Protein AF-A0AAU3WKQ3-F1 (afdb_monomer_lite)

pLDDT: mean 76.19, std 13.64, range [40.19, 94.44]

Structure (mmCIF, N/CA/C/O backbone):
data_AF-A0AAU3WKQ3-F1
#
_entry.id   AF-A0AAU3WKQ3-F1
#
loop_
_atom_site.group_PDB
_atom_site.id
_atom_site.type_symbol
_atom_site.label_atom_id
_atom_site.label_alt_id
_atom_site.label_comp_id
_atom_site.label_asym_id
_atom_site.label_entity_id
_atom_site.label_seq_id
_atom_site.pdbx_PDB_ins_code
_atom_site.Cartn_x
_atom_site.Cartn_y
_atom_site.Cartn_z
_atom_site.occupancy
_atom_site.B_iso_or_equiv
_atom_site.auth_seq_id
_atom_site.auth_comp_id
_atom_site.auth_asym_id
_atom_site.auth_atom_id
_atom_site.pdbx_PDB_model_num
ATOM 1 N N . MET A 1 1 ? -68.836 36.727 56.487 1.00 40.19 1 MET A N 1
ATOM 2 C CA . MET A 1 1 ? -69.609 35.465 56.483 1.00 40.19 1 MET A CA 1
ATOM 3 C C . MET A 1 1 ? -68.659 34.309 56.786 1.00 40.19 1 MET A C 1
ATOM 5 O O . MET A 1 1 ? -68.139 33.691 55.865 1.00 40.19 1 MET A O 1
ATOM 9 N N . SER A 1 2 ? -68.350 34.067 58.061 1.00 51.00 2 SER A N 1
ATOM 10 C CA . SER A 1 2 ? -67.522 32.935 58.496 1.00 51.00 2 SER A CA 1
ATOM 11 C C . SER A 1 2 ? -68.372 31.666 58.466 1.00 51.00 2 SER A C 1
ATOM 13 O O . SER A 1 2 ? -69.269 31.490 59.286 1.00 51.00 2 SER A O 1
ATOM 15 N N . ARG A 1 3 ? -68.133 30.785 57.489 1.00 58.75 3 ARG A N 1
ATOM 16 C CA . ARG A 1 3 ? -68.708 29.436 57.525 1.00 58.75 3 ARG A CA 1
ATOM 17 C C . ARG A 1 3 ? -68.046 28.686 58.689 1.00 58.75 3 ARG A C 1
ATOM 19 O O . ARG A 1 3 ? -66.815 28.627 58.696 1.00 58.75 3 ARG A O 1
ATOM 26 N N . PRO A 1 4 ? -68.799 28.158 59.670 1.00 70.69 4 PRO A N 1
ATOM 27 C CA . PRO A 1 4 ? -68.204 27.350 60.726 1.00 70.69 4 PRO A CA 1
ATOM 28 C C . PRO A 1 4 ? -67.542 26.124 60.091 1.00 70.69 4 PRO A C 1
ATOM 30 O O . PRO A 1 4 ? -68.144 25.455 59.247 1.00 70.69 4 PRO A O 1
ATOM 33 N N . LEU A 1 5 ? -66.284 25.869 60.452 1.00 65.75 5 LEU A N 1
ATOM 34 C CA . LEU A 1 5 ? -65.565 24.688 59.985 1.00 65.75 5 LEU A CA 1
ATOM 35 C C . LEU A 1 5 ? -66.265 23.425 60.521 1.00 65.75 5 LEU A C 1
ATOM 37 O O . LEU A 1 5 ? -66.727 23.426 61.667 1.00 65.75 5 LEU A O 1
ATOM 41 N N . PRO A 1 6 ? -66.380 22.357 59.712 1.00 69.25 6 PRO A N 1
ATOM 42 C CA . PRO A 1 6 ? -66.989 21.105 60.146 1.00 69.25 6 PRO A CA 1
ATOM 43 C C . PRO A 1 6 ? -66.200 20.490 61.309 1.00 69.25 6 PRO A C 1
ATOM 45 O O . PRO A 1 6 ? -64.982 20.626 61.388 1.00 69.25 6 PRO A O 1
ATOM 48 N N . HIS A 1 7 ? -66.900 19.817 62.223 1.00 69.12 7 HIS A N 1
ATOM 49 C CA . HIS A 1 7 ? -66.300 19.261 63.437 1.00 69.12 7 HIS A CA 1
ATOM 50 C C . HIS A 1 7 ? -65.239 18.184 63.096 1.00 69.12 7 HIS A C 1
ATOM 52 O O . HIS A 1 7 ? -65.532 17.316 62.271 1.00 69.12 7 HIS A O 1
ATOM 58 N N . PRO A 1 8 ? -64.047 18.170 63.734 1.00 69.38 8 PRO A N 1
ATOM 59 C CA . PRO A 1 8 ? -62.932 17.265 63.396 1.00 69.38 8 PRO A CA 1
ATOM 60 C C . PRO A 1 8 ? -63.292 15.776 63.427 1.00 69.38 8 PRO A C 1
ATOM 62 O O . PRO A 1 8 ? -62.739 14.979 62.679 1.00 69.38 8 PRO A O 1
ATOM 65 N N . ARG A 1 9 ? -64.244 15.387 64.281 1.00 71.69 9 ARG A N 1
ATOM 66 C CA . ARG A 1 9 ? -64.678 13.989 64.440 1.00 71.69 9 ARG A CA 1
ATOM 67 C C . ARG A 1 9 ? -65.860 13.600 63.559 1.00 71.69 9 ARG A C 1
ATOM 69 O O . ARG A 1 9 ? -66.351 12.479 63.666 1.00 71.69 9 ARG A O 1
ATOM 76 N N . LEU A 1 10 ? -66.322 14.496 62.690 1.00 77.31 10 LEU A N 1
ATOM 77 C CA . LEU A 1 10 ? -67.363 14.167 61.727 1.00 77.31 10 LEU A CA 1
ATOM 78 C C . LEU A 1 10 ? -66.800 13.162 60.713 1.00 77.31 10 LEU A C 1
ATOM 80 O O . LEU A 1 10 ? -65.782 13.418 60.073 1.00 77.31 10 LEU A O 1
ATOM 84 N N . VAL A 1 11 ? -67.437 12.001 60.590 1.00 83.00 11 VAL A N 1
ATOM 85 C CA . VAL A 1 11 ? -67.053 10.988 59.602 1.00 83.00 11 VAL A CA 1
ATOM 86 C C . VAL A 1 11 ? -67.633 11.402 58.252 1.00 83.00 11 VAL A C 1
ATOM 88 O O . VAL A 1 11 ? -68.849 11.467 58.097 1.00 83.00 11 VAL A O 1
ATOM 91 N N . LEU A 1 12 ? -66.769 11.695 57.279 1.00 82.56 12 LEU A N 1
ATOM 92 C CA . LEU A 1 12 ? -67.174 12.043 55.910 1.00 82.56 12 LEU A CA 1
ATOM 93 C C . LEU A 1 12 ? -67.509 10.805 55.069 1.00 82.56 12 LEU A C 1
ATOM 95 O O . LEU A 1 12 ? -68.222 10.899 54.075 1.00 82.56 12 LEU A O 1
ATOM 99 N N . GLY A 1 13 ? -66.977 9.648 55.454 1.00 85.38 13 GLY A N 1
ATOM 100 C CA . GLY A 1 13 ? -67.173 8.378 54.766 1.00 85.38 13 GLY A CA 1
ATOM 101 C C . GLY A 1 13 ? -66.225 7.312 55.297 1.00 85.38 13 GLY A C 1
ATOM 102 O O . GLY A 1 13 ? -65.513 7.543 56.271 1.00 85.38 13 GLY A O 1
ATOM 103 N N . TYR A 1 14 ? -66.188 6.151 54.649 1.00 88.44 14 TYR A N 1
ATOM 104 C CA . TYR A 1 14 ? -65.311 5.040 55.022 1.00 88.44 14 TYR A CA 1
ATOM 105 C C . TYR A 1 14 ? -64.413 4.645 53.850 1.00 88.44 14 TYR A C 1
ATOM 107 O O . TYR A 1 14 ? -64.824 4.677 52.689 1.00 88.44 14 TYR A O 1
ATOM 115 N N . ARG A 1 15 ? -63.166 4.273 54.149 1.00 83.19 15 ARG A N 1
ATOM 116 C CA . ARG A 1 15 ? -62.236 3.687 53.170 1.00 83.19 15 ARG A CA 1
ATOM 117 C C . ARG A 1 15 ? -62.663 2.251 52.841 1.00 83.19 15 ARG A C 1
ATOM 119 O O . ARG A 1 15 ? -63.431 1.647 53.583 1.00 83.19 15 ARG A O 1
ATOM 126 N N . LYS A 1 16 ? -62.095 1.668 51.777 1.00 82.81 16 LYS A N 1
ATOM 127 C CA . LYS A 1 16 ? -62.303 0.248 51.418 1.00 82.81 16 LYS A CA 1
ATOM 128 C C . LYS A 1 16 ? -61.945 -0.720 52.558 1.00 82.81 16 LYS A C 1
ATOM 130 O O . LYS A 1 16 ? -62.557 -1.770 52.669 1.00 82.81 16 LYS A O 1
ATOM 135 N N . ASP A 1 17 ? -61.034 -0.312 53.441 1.00 80.44 17 ASP A N 1
ATOM 136 C CA . ASP A 1 17 ? -60.605 -1.074 54.622 1.00 80.44 17 ASP A CA 1
ATOM 137 C C . ASP A 1 17 ? -61.509 -0.857 55.859 1.00 80.44 17 ASP A C 1
ATOM 139 O O . ASP A 1 17 ? -61.131 -1.203 56.976 1.00 80.44 17 ASP A O 1
ATOM 143 N N . GLY A 1 18 ? -62.664 -0.197 55.706 1.00 82.50 18 GLY A N 1
ATOM 144 C CA . GLY A 1 18 ? -63.634 0.050 56.784 1.00 82.50 18 GLY A CA 1
ATOM 145 C C . GLY A 1 18 ? -63.261 1.160 57.776 1.00 82.50 18 GLY A C 1
ATOM 146 O O . GLY A 1 18 ? -64.026 1.446 58.693 1.00 82.50 18 GLY A O 1
ATOM 147 N N . ARG A 1 19 ? -62.108 1.823 57.614 1.00 84.31 19 ARG A N 1
ATOM 148 C CA . ARG A 1 19 ? -61.686 2.932 58.492 1.00 84.31 19 ARG A CA 1
ATOM 149 C C . ARG A 1 19 ? -62.406 4.244 58.134 1.00 84.31 19 ARG A C 1
ATOM 151 O O . ARG A 1 19 ? -62.485 4.554 56.940 1.00 84.31 19 ARG A O 1
ATOM 158 N N . PRO A 1 20 ? -62.895 5.023 59.121 1.00 84.19 20 PRO A N 1
ATOM 159 C CA . PRO A 1 20 ? -63.558 6.299 58.868 1.00 84.19 20 PRO A CA 1
ATOM 160 C C . PRO A 1 20 ? -62.584 7.339 58.295 1.00 84.19 20 PRO A C 1
ATOM 162 O O . PRO A 1 20 ? -61.402 7.370 58.637 1.00 84.19 20 PRO A O 1
ATOM 165 N N . ILE A 1 21 ? -63.096 8.184 57.406 1.00 79.75 21 ILE A N 1
ATOM 166 C CA . ILE A 1 21 ? -62.410 9.325 56.803 1.00 79.75 21 ILE A CA 1
ATOM 167 C C . ILE A 1 21 ? -62.877 10.578 57.541 1.00 79.75 21 ILE A C 1
ATOM 169 O O . ILE A 1 21 ? -64.072 10.878 57.558 1.00 79.75 21 ILE A O 1
ATOM 173 N N . HIS A 1 22 ? -61.937 11.310 58.127 1.00 81.94 22 HIS A N 1
ATOM 174 C CA . HIS A 1 22 ? -62.188 12.584 58.799 1.00 81.94 22 HIS A CA 1
ATOM 175 C C . HIS A 1 22 ? -61.830 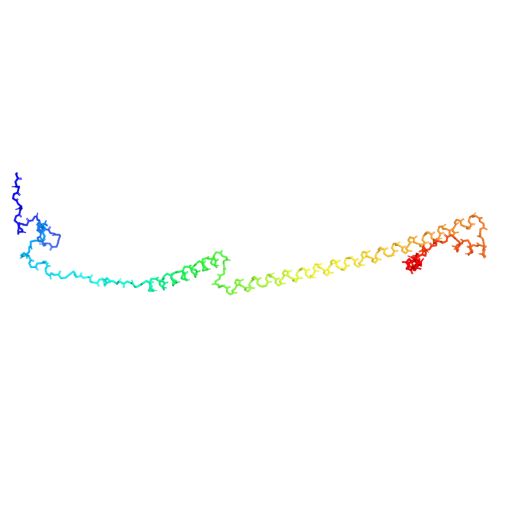13.765 57.878 1.00 81.94 22 HIS A C 1
ATOM 177 O O . HIS A 1 22 ? -60.983 13.604 56.992 1.00 81.94 22 HIS A O 1
ATOM 183 N N . PRO A 1 23 ? -62.477 14.938 58.030 1.00 77.00 23 PRO A N 1
ATOM 184 C CA . PRO A 1 23 ? -62.112 16.136 57.282 1.00 77.00 23 PRO A CA 1
ATOM 185 C C . PRO A 1 23 ? -60.661 16.527 57.577 1.00 77.00 23 PRO A C 1
ATOM 187 O O . PRO A 1 23 ? -60.246 16.553 58.733 1.00 77.00 23 PRO A O 1
ATOM 190 N N . ILE A 1 24 ? -59.903 16.868 56.530 1.00 67.81 24 ILE A N 1
ATOM 191 C CA . ILE A 1 24 ? -58.547 17.416 56.658 1.00 67.81 24 ILE A CA 1
ATOM 192 C C . ILE A 1 24 ? -58.689 18.866 57.128 1.00 67.81 24 ILE A C 1
ATOM 194 O O . ILE A 1 24 ? -58.738 19.801 56.329 1.00 67.81 24 ILE A O 1
ATOM 198 N N . LEU A 1 25 ? -58.839 19.049 58.436 1.00 63.19 25 LEU A N 1
ATOM 199 C CA . LEU A 1 25 ? -58.655 20.344 59.073 1.00 63.19 25 LEU A CA 1
ATOM 200 C C . LEU A 1 25 ? -57.145 20.544 59.218 1.00 63.19 25 LEU A C 1
ATOM 202 O O . LEU A 1 25 ? -56.449 19.628 59.653 1.00 63.19 25 LEU A O 1
ATOM 206 N N . GLY A 1 26 ? -56.627 21.701 58.796 1.00 58.25 26 GLY A N 1
ATOM 207 C CA . GLY A 1 26 ? -55.222 22.046 59.025 1.00 58.25 26 GLY A CA 1
ATOM 208 C C . GLY A 1 26 ? -54.870 21.785 60.490 1.00 58.25 26 GLY A C 1
ATOM 209 O O . GLY A 1 26 ? -55.636 22.195 61.357 1.00 58.25 26 GLY A O 1
ATOM 210 N N . ALA A 1 27 ? -53.791 21.025 60.706 1.00 57.50 27 ALA A N 1
ATOM 211 C CA . ALA A 1 27 ? -53.349 20.427 61.966 1.00 57.50 27 ALA A CA 1
ATOM 212 C C . ALA A 1 27 ? -53.897 21.123 63.228 1.00 57.50 27 ALA A C 1
ATOM 214 O O . ALA A 1 27 ? -53.367 22.141 63.665 1.00 57.50 27 ALA A O 1
ATOM 215 N N . ASP A 1 28 ? -54.952 20.555 63.819 1.00 57.97 28 ASP A N 1
ATOM 216 C CA . ASP A 1 28 ? -55.410 20.953 65.150 1.00 57.97 28 ASP A CA 1
ATOM 217 C C . ASP A 1 28 ? -54.313 20.555 66.152 1.00 57.97 28 ASP A C 1
ATOM 219 O O . ASP A 1 28 ? -53.898 19.394 66.203 1.00 57.97 28 ASP A O 1
ATOM 223 N N . GLU A 1 29 ? -53.801 21.510 66.933 1.00 58.56 29 GLU A N 1
ATOM 224 C CA . GLU A 1 29 ? -52.682 21.298 67.870 1.00 58.56 29 GLU A CA 1
ATOM 225 C C . GLU A 1 29 ? -52.992 20.235 68.939 1.00 58.56 29 GLU A C 1
ATOM 227 O O . GLU A 1 29 ? -52.094 19.730 69.609 1.00 58.56 29 GLU A O 1
ATOM 232 N N . ARG A 1 30 ? -54.271 19.878 69.099 1.00 56.06 30 ARG A N 1
ATOM 233 C CA . ARG A 1 30 ? -54.760 18.914 70.092 1.00 56.06 30 ARG A CA 1
ATOM 234 C C . ARG A 1 30 ? -54.943 17.498 69.537 1.00 56.06 30 ARG A C 1
ATOM 236 O O . ARG A 1 30 ? -55.400 16.629 70.281 1.00 56.06 30 ARG A O 1
ATOM 243 N N . ASP A 1 31 ? -54.626 17.254 68.263 1.00 57.47 31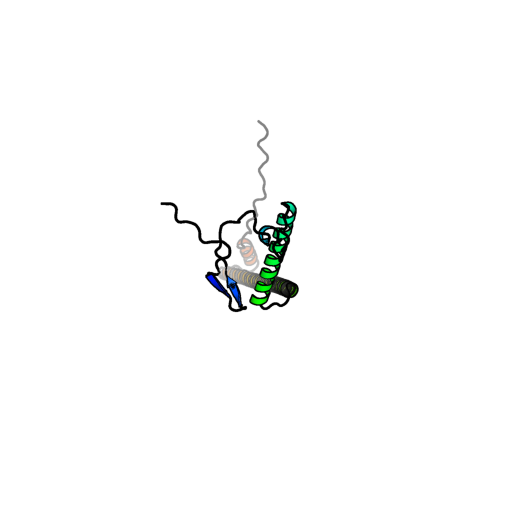 ASP A N 1
ATOM 244 C CA . ASP A 1 31 ? -54.702 15.918 67.664 1.00 57.47 31 ASP A CA 1
ATOM 245 C C . ASP A 1 31 ? -53.456 15.077 68.025 1.00 57.47 31 ASP A C 1
ATOM 247 O O . ASP A 1 31 ? -52.347 15.406 67.590 1.00 57.47 31 ASP A O 1
ATOM 251 N N . PRO A 1 32 ? -53.596 13.966 68.780 1.00 59.69 32 PRO A N 1
ATOM 252 C CA . PRO A 1 32 ? -52.474 13.082 69.099 1.00 59.69 32 PRO A CA 1
ATOM 253 C C . PRO A 1 32 ? -51.820 12.448 67.857 1.00 59.69 32 PRO A C 1
ATOM 255 O O . PRO A 1 32 ? -50.683 11.985 67.949 1.00 59.69 32 PRO A O 1
ATOM 258 N N . SER A 1 33 ? -52.480 12.453 66.689 1.00 59.00 33 SER A N 1
ATOM 259 C CA . SER A 1 33 ? -51.900 11.966 65.431 1.00 59.00 33 SER A CA 1
ATOM 260 C C . SER A 1 33 ? -50.809 12.882 64.856 1.00 59.00 33 SER A C 1
ATOM 262 O O . SER A 1 33 ? -50.035 12.423 64.015 1.00 59.00 33 SER A O 1
ATOM 264 N N . ASN A 1 34 ? -50.699 14.141 65.303 1.00 60.44 34 ASN A N 1
ATOM 265 C CA . ASN A 1 34 ? -49.630 15.056 64.870 1.00 60.44 34 ASN A CA 1
ATOM 266 C C . ASN A 1 34 ? -48.250 14.696 65.448 1.00 60.44 34 ASN A C 1
ATOM 268 O O . ASN A 1 34 ? -47.234 15.182 64.957 1.00 60.44 34 ASN A O 1
ATOM 272 N N . GLY A 1 35 ? -48.194 13.845 66.479 1.00 57.56 35 GLY A N 1
ATOM 273 C CA . GLY A 1 35 ? -46.945 13.375 67.087 1.00 57.56 35 GLY A CA 1
ATOM 274 C C . GLY A 1 35 ? -46.379 12.096 66.467 1.00 57.56 35 GLY A C 1
ATOM 275 O O . GLY A 1 35 ? -45.357 11.598 66.939 1.00 57.56 35 GLY A O 1
ATOM 276 N N . GLN A 1 36 ? -47.033 11.525 65.450 1.00 56.88 36 GLN A N 1
ATOM 277 C CA . GLN A 1 36 ? -46.617 10.244 64.892 1.00 56.88 36 GLN A CA 1
ATOM 278 C C . GLN A 1 36 ? -45.532 10.458 63.820 1.00 56.88 36 GLN A C 1
ATOM 280 O O . GLN A 1 36 ? -45.816 11.064 62.784 1.00 56.88 36 GLN A O 1
ATOM 285 N N . PRO A 1 37 ? -44.287 9.985 64.031 1.00 56.03 37 PRO A N 1
ATOM 286 C CA . PRO A 1 37 ? -43.241 10.114 63.026 1.00 56.03 37 PRO A CA 1
ATOM 287 C C . PRO A 1 37 ? -43.653 9.366 61.747 1.00 56.03 37 PRO A C 1
ATOM 289 O O . PRO A 1 37 ? -44.245 8.284 61.841 1.00 56.03 37 PRO A O 1
ATOM 292 N N . PRO A 1 38 ? -43.357 9.906 60.550 1.00 57.09 38 PRO A N 1
ATOM 293 C CA . PRO A 1 38 ? -43.694 9.246 59.297 1.00 57.09 38 PRO A CA 1
ATOM 294 C C . PRO A 1 38 ? -43.036 7.863 59.249 1.00 57.09 38 PRO A C 1
ATOM 296 O O . PRO A 1 38 ? -41.813 7.717 59.304 1.00 57.09 38 PRO A O 1
ATOM 299 N N . VAL A 1 39 ? -43.875 6.830 59.173 1.00 54.19 39 VAL A N 1
ATOM 300 C CA . VAL A 1 39 ? -43.458 5.433 59.057 1.00 54.19 39 VAL A CA 1
ATOM 301 C C . VAL A 1 39 ? -42.926 5.231 57.638 1.00 54.19 39 VAL A C 1
ATOM 303 O O . VAL A 1 39 ? -43.698 5.087 56.694 1.00 54.19 39 VAL A O 1
ATOM 306 N N . GLY A 1 40 ? -41.604 5.297 57.483 1.00 52.78 40 GLY A N 1
ATOM 307 C CA . GLY A 1 40 ? -40.929 5.149 56.191 1.00 52.78 40 GLY A CA 1
ATOM 308 C C . GLY A 1 40 ? -39.736 6.084 56.038 1.00 52.78 40 GLY A C 1
ATOM 309 O O . GLY A 1 40 ? -39.696 6.898 55.121 1.00 52.78 40 GLY A O 1
ATOM 310 N N . GLN A 1 41 ? -38.766 5.990 56.949 1.00 46.09 41 GLN A N 1
ATOM 311 C CA . GLN A 1 41 ? -37.506 6.724 56.858 1.00 46.09 41 GLN A CA 1
ATOM 312 C C . GLN A 1 4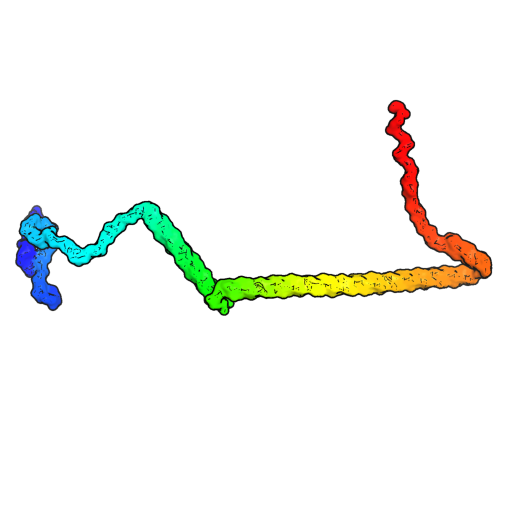1 ? -36.635 6.150 55.728 1.00 46.09 41 GLN A C 1
ATOM 314 O O . GLN A 1 41 ? -35.708 5.378 55.958 1.00 46.09 41 GLN A O 1
ATOM 319 N N . GLY A 1 42 ? -36.895 6.569 54.490 1.00 50.81 42 GLY A N 1
ATOM 320 C CA . GLY A 1 42 ? -35.793 6.789 53.563 1.00 50.81 42 GLY A CA 1
ATOM 321 C C . GLY A 1 42 ? -34.960 7.917 54.159 1.00 50.81 42 GLY A C 1
ATOM 322 O O . GLY A 1 42 ? -35.409 9.059 54.180 1.00 50.81 42 GLY A O 1
ATOM 323 N N . SER A 1 43 ? -33.805 7.590 54.741 1.00 56.38 43 SER A N 1
ATOM 324 C CA . SER A 1 43 ? -32.890 8.573 55.324 1.00 56.38 43 SER A CA 1
ATOM 325 C C . SER A 1 43 ? -32.672 9.714 54.329 1.00 56.38 43 SER A C 1
ATOM 327 O O . SER A 1 43 ? -32.154 9.467 53.236 1.00 56.38 43 SER A O 1
ATOM 329 N N . VAL A 1 44 ? -33.052 10.942 54.686 1.00 58.38 44 VAL A N 1
ATOM 330 C CA . VAL A 1 44 ? -32.689 12.138 53.919 1.00 58.38 44 VAL A CA 1
ATOM 331 C C . VAL A 1 44 ? -31.169 12.271 54.025 1.00 58.38 44 VAL A C 1
ATOM 333 O O . VAL A 1 44 ? -30.647 12.779 55.012 1.00 58.38 44 VAL A O 1
ATOM 336 N N . ARG A 1 45 ? -30.443 11.700 53.056 1.00 69.12 45 ARG A N 1
ATOM 337 C CA . ARG A 1 45 ? -28.982 11.778 52.981 1.00 69.12 45 ARG A CA 1
ATOM 338 C C . ARG A 1 45 ? -28.610 13.131 52.395 1.00 69.12 45 ARG A C 1
ATOM 340 O O . ARG A 1 45 ? -28.840 13.388 51.218 1.00 69.12 45 ARG A O 1
ATOM 347 N N . THR A 1 46 ? -28.044 13.994 53.223 1.00 73.12 46 THR A N 1
ATOM 348 C CA . THR A 1 46 ? -27.358 15.204 52.772 1.00 73.12 46 THR A CA 1
ATOM 349 C C . THR A 1 46 ? -25.993 14.798 52.232 1.00 73.12 46 THR A C 1
ATOM 351 O O . THR A 1 46 ? -25.145 14.354 53.002 1.00 73.12 46 THR A O 1
ATOM 354 N N . PHE A 1 47 ? -25.799 14.905 50.919 1.00 76.31 47 PHE A N 1
ATOM 355 C CA . PHE A 1 47 ? -24.509 14.641 50.286 1.00 76.31 47 PHE A CA 1
ATOM 356 C C . PHE A 1 47 ? -23.613 15.871 50.380 1.00 76.31 47 PHE A C 1
ATOM 358 O O . PHE A 1 47 ? -24.054 16.999 50.149 1.00 76.31 47 PHE A O 1
ATOM 365 N N . THR A 1 48 ? -22.345 15.648 50.685 1.00 85.06 48 THR A N 1
ATOM 366 C CA . THR A 1 48 ? -21.304 16.671 50.564 1.00 85.06 48 THR A CA 1
ATOM 367 C C . THR A 1 48 ? -20.892 16.845 49.097 1.00 85.06 48 THR A C 1
ATOM 369 O O . THR A 1 48 ? -21.090 15.958 48.263 1.00 85.06 48 THR A O 1
ATOM 372 N N . GLN A 1 49 ? -20.316 17.999 48.748 1.00 82.50 49 GLN A N 1
ATOM 373 C CA . GLN A 1 49 ? -19.901 18.301 47.370 1.00 82.50 49 GLN A CA 1
ATOM 374 C C . GLN A 1 49 ? -18.882 17.284 46.819 1.00 82.50 49 GLN A C 1
ATOM 376 O O . GLN A 1 49 ? -18.934 16.920 45.639 1.00 82.50 49 GLN A O 1
ATOM 381 N N . ASP A 1 50 ? -17.996 16.778 47.676 1.00 80.25 50 ASP A N 1
ATOM 382 C CA . ASP A 1 50 ? -17.008 15.761 47.311 1.00 80.25 50 ASP A CA 1
ATOM 383 C C . ASP A 1 50 ? -17.661 14.402 47.019 1.00 80.25 50 ASP A C 1
ATOM 385 O O . ASP A 1 50 ? -17.290 13.727 46.058 1.00 80.25 50 ASP A O 1
ATOM 389 N N . GLU A 1 51 ? -18.691 14.017 47.778 1.00 80.19 51 GLU A N 1
ATOM 390 C CA . GLU A 1 51 ? -19.451 12.784 47.536 1.00 80.19 51 GLU A CA 1
ATOM 391 C C . GLU A 1 51 ? -20.227 12.844 46.217 1.00 80.19 51 GLU A C 1
ATOM 393 O O . GLU A 1 51 ? -20.229 11.873 45.458 1.00 80.19 51 GLU A O 1
ATOM 398 N N . VAL A 1 52 ? -20.822 13.996 45.890 1.00 80.00 52 VAL A N 1
ATOM 399 C CA . VAL A 1 52 ? -21.480 14.214 44.590 1.00 80.00 52 VAL A CA 1
ATOM 400 C C . VAL A 1 52 ? -20.467 14.107 43.449 1.00 80.00 52 VAL A C 1
ATOM 402 O O . VAL A 1 52 ? -20.736 13.459 42.438 1.00 80.00 52 VAL A O 1
ATOM 405 N N . SER A 1 53 ? -19.276 14.682 43.623 1.00 80.56 53 SER A N 1
ATOM 406 C CA . SER A 1 53 ? -18.206 14.627 42.622 1.00 80.56 53 SER A CA 1
ATOM 407 C C . SER A 1 53 ? -17.727 13.191 42.375 1.00 80.56 53 SER A C 1
ATOM 409 O O . SER A 1 53 ? -17.534 12.784 41.226 1.00 80.56 53 SER A O 1
ATOM 411 N N . GLN A 1 54 ? -17.595 12.387 43.435 1.00 83.75 54 GLN A N 1
ATOM 412 C CA . GLN A 1 54 ? -17.233 10.972 43.325 1.00 83.75 54 GLN A CA 1
ATOM 413 C C . GLN A 1 54 ? -18.330 10.129 42.665 1.00 83.75 54 GLN A C 1
ATOM 415 O O . GLN A 1 54 ? -18.019 9.255 41.852 1.00 83.75 54 GLN A O 1
ATOM 420 N N . LEU A 1 55 ? -19.603 10.385 42.977 1.00 80.88 55 LEU A N 1
ATOM 421 C CA . LEU A 1 55 ? -20.732 9.706 42.339 1.00 80.88 55 LEU A CA 1
ATOM 422 C C . LEU A 1 55 ? -20.791 10.020 40.842 1.00 80.88 55 LEU A C 1
ATOM 424 O O . LEU A 1 55 ? -20.877 9.098 40.034 1.00 80.88 55 LEU A O 1
ATOM 428 N N . LEU A 1 56 ? -20.619 11.289 40.467 1.00 79.62 56 LEU A N 1
ATOM 429 C CA . LEU A 1 56 ? -20.607 11.709 39.067 1.00 79.62 56 LEU A CA 1
ATOM 430 C C . LEU A 1 56 ? -19.447 11.073 38.287 1.00 79.62 56 LEU A C 1
ATOM 432 O O . LEU A 1 56 ? -19.606 10.675 37.134 1.00 79.62 56 LEU A O 1
ATOM 436 N N . ALA A 1 57 ? -18.268 10.958 38.905 1.00 81.19 57 ALA A N 1
ATOM 437 C CA . ALA A 1 57 ? -17.120 10.295 38.293 1.00 81.19 57 ALA A CA 1
ATOM 438 C C . ALA A 1 57 ? -17.380 8.796 38.069 1.00 81.19 57 ALA A C 1
ATOM 440 O O . ALA A 1 57 ? -17.074 8.277 36.994 1.00 81.19 57 ALA A O 1
ATOM 441 N N . ARG A 1 58 ? -17.987 8.112 39.048 1.00 79.44 58 ARG A N 1
ATOM 442 C CA . ARG A 1 58 ? -18.375 6.697 38.922 1.00 79.44 58 ARG A CA 1
ATOM 443 C C . ARG A 1 58 ? -19.435 6.496 37.843 1.00 79.44 58 ARG A C 1
ATOM 445 O O . ARG A 1 58 ? -19.296 5.589 37.029 1.00 79.44 58 ARG A O 1
ATOM 452 N N . GLU A 1 59 ? -20.435 7.366 37.785 1.00 82.81 59 GLU A N 1
ATOM 453 C CA . GLU A 1 59 ? -21.505 7.294 36.788 1.00 82.81 59 GLU A CA 1
ATOM 454 C C . GLU A 1 59 ? -20.983 7.570 35.372 1.00 82.81 59 GLU A C 1
ATOM 456 O O . GLU A 1 59 ? -21.301 6.832 34.442 1.00 82.81 59 GLU A O 1
ATOM 461 N N . LYS A 1 60 ? -20.066 8.534 35.204 1.00 85.50 60 LYS A N 1
ATOM 462 C CA . LYS A 1 60 ? -19.357 8.750 33.930 1.00 85.50 60 LYS A CA 1
ATOM 463 C C . LYS A 1 60 ? -18.523 7.542 33.511 1.00 85.50 60 LYS A C 1
ATOM 465 O O . LYS A 1 60 ? -18.532 7.173 32.339 1.00 85.50 60 LYS A O 1
ATOM 470 N N . GLN A 1 61 ? -17.804 6.920 34.444 1.00 80.44 61 GLN A N 1
ATOM 471 C CA . GLN A 1 61 ? -17.029 5.711 34.156 1.00 80.44 61 GLN A CA 1
ATOM 472 C C . GLN A 1 61 ? -17.935 4.535 33.773 1.00 80.44 61 GLN A C 1
ATOM 474 O O . GLN A 1 61 ? -17.596 3.768 32.872 1.00 80.44 61 GLN A O 1
ATOM 479 N N . GLN A 1 62 ? -19.091 4.403 34.421 1.00 80.81 62 GLN A N 1
ATOM 480 C CA . GLN A 1 62 ? -20.071 3.370 34.107 1.00 80.81 62 GLN A CA 1
ATOM 481 C C . GLN A 1 62 ? -20.725 3.608 32.740 1.00 80.81 62 GLN A C 1
ATOM 483 O O . GLN A 1 62 ? -20.770 2.684 31.935 1.00 80.81 62 GLN A O 1
ATOM 488 N N . GLY A 1 63 ? -21.129 4.843 32.431 1.00 80.12 63 GLY A N 1
ATOM 489 C CA . GLY A 1 63 ? -21.655 5.215 31.115 1.00 80.12 63 GLY A CA 1
ATOM 490 C C . GLY A 1 63 ? -20.630 5.022 29.996 1.00 80.12 63 GLY A C 1
ATOM 491 O O . GLY A 1 63 ? -20.958 4.476 28.947 1.00 80.12 63 GLY A O 1
ATOM 492 N N . GLY A 1 64 ? -19.363 5.372 30.243 1.00 77.94 64 GLY A N 1
ATOM 493 C CA . GLY A 1 64 ? -18.270 5.118 29.302 1.00 77.94 64 GLY A CA 1
ATOM 494 C C . GLY A 1 64 ? -18.052 3.625 29.038 1.00 77.94 64 GLY A C 1
ATOM 495 O O . GLY A 1 64 ? -17.851 3.223 27.896 1.00 77.94 64 GLY A O 1
ATOM 496 N N . ARG A 1 65 ? -18.151 2.781 30.072 1.00 77.94 65 ARG A N 1
ATOM 497 C CA . ARG A 1 65 ? -18.068 1.319 29.925 1.00 77.94 65 ARG A CA 1
ATOM 498 C C . ARG A 1 65 ? -19.264 0.732 29.176 1.00 77.94 65 ARG A C 1
ATOM 500 O O . ARG A 1 65 ? -19.055 -0.143 28.341 1.00 77.94 65 ARG A O 1
ATOM 507 N N . SER A 1 66 ? -20.478 1.221 29.430 1.00 79.25 66 SER A N 1
ATOM 508 C CA . SER A 1 66 ? -21.671 0.809 28.680 1.00 79.25 66 SER A CA 1
ATOM 509 C C . SER A 1 66 ? -21.574 1.199 27.206 1.00 79.25 66 SER A C 1
ATOM 511 O O . SER A 1 66 ? -21.801 0.350 26.353 1.00 79.25 66 SER A O 1
ATOM 513 N N . ALA A 1 67 ? -21.131 2.420 26.893 1.00 75.12 67 ALA A N 1
ATOM 514 C CA . ALA A 1 67 ? -20.946 2.865 25.511 1.00 75.12 67 ALA A CA 1
ATOM 515 C C . ALA A 1 67 ? -19.889 2.032 24.764 1.00 75.12 67 ALA A C 1
ATOM 517 O O . ALA A 1 67 ? -20.093 1.650 23.616 1.00 75.12 67 ALA A O 1
ATOM 518 N N . VAL A 1 68 ? -18.772 1.691 25.418 1.00 79.31 68 VAL A N 1
ATOM 519 C CA . VAL A 1 68 ? -17.763 0.793 24.826 1.00 79.31 68 VAL A CA 1
ATOM 520 C C . VAL A 1 68 ? -18.344 -0.600 24.566 1.00 79.31 68 VAL A C 1
ATOM 522 O O . VAL A 1 68 ? -18.044 -1.188 23.531 1.00 79.31 68 VAL A O 1
ATOM 525 N N . LYS A 1 69 ? -19.196 -1.117 25.461 1.00 79.88 69 LYS A N 1
ATOM 526 C CA . LYS A 1 69 ? -19.869 -2.410 25.277 1.00 79.88 69 LYS A CA 1
ATOM 527 C C . LYS A 1 69 ? -20.873 -2.379 24.120 1.00 79.88 69 LYS A C 1
ATOM 529 O O . LYS A 1 69 ? -20.866 -3.296 23.313 1.00 79.88 69 LYS A O 1
ATOM 534 N N . GLU A 1 70 ? -21.664 -1.314 23.991 1.00 79.44 70 GLU A N 1
ATOM 535 C CA . GLU A 1 70 ? -22.587 -1.127 22.861 1.00 79.44 70 GLU A CA 1
ATOM 536 C C . GLU A 1 70 ? -21.842 -1.050 21.523 1.00 79.44 70 GLU A C 1
ATOM 538 O O . GLU A 1 70 ? -22.252 -1.674 20.549 1.00 79.44 70 GLU A O 1
ATOM 543 N N . ILE A 1 71 ? -20.713 -0.335 21.473 1.00 79.38 71 ILE A N 1
ATOM 544 C CA . ILE A 1 71 ? -19.875 -0.262 20.268 1.00 79.38 71 ILE A CA 1
ATOM 545 C C . ILE A 1 71 ? -19.283 -1.638 19.940 1.00 79.38 71 ILE A C 1
ATOM 547 O O . ILE A 1 71 ? -19.266 -2.040 18.781 1.00 79.38 71 ILE A O 1
ATOM 551 N N . LEU A 1 72 ? -18.818 -2.382 20.945 1.00 82.69 72 LEU A N 1
ATOM 552 C CA . LEU A 1 72 ? -18.301 -3.738 20.755 1.00 82.69 72 LEU A CA 1
ATOM 553 C C . LEU A 1 72 ? -19.373 -4.686 20.201 1.00 82.69 72 LEU A C 1
ATOM 555 O O . LEU A 1 72 ? -19.110 -5.387 19.225 1.00 82.69 72 LEU A O 1
ATOM 559 N N . GLU A 1 73 ? -20.591 -4.627 20.739 1.00 81.50 73 GLU A N 1
ATOM 560 C CA . GLU A 1 73 ? -21.741 -5.397 20.252 1.00 81.50 73 GLU A CA 1
ATOM 561 C C . GLU A 1 73 ? -22.134 -5.003 18.816 1.00 81.50 73 GLU A C 1
ATOM 563 O O . GLU A 1 73 ? -22.363 -5.882 17.988 1.00 81.50 73 GLU A O 1
ATOM 568 N N . GLN A 1 74 ? -22.140 -3.708 18.473 1.00 79.31 74 GLN A N 1
ATOM 569 C CA . GLN A 1 74 ? -22.433 -3.226 17.111 1.00 79.31 74 GLN A CA 1
ATOM 570 C C . GLN A 1 74 ? -21.400 -3.678 16.073 1.00 79.31 74 GLN A C 1
ATOM 572 O O . GLN A 1 74 ? -21.753 -3.961 14.929 1.00 79.31 74 GLN A O 1
ATOM 577 N N . VAL A 1 75 ? -20.124 -3.728 16.459 1.00 78.50 75 VAL A N 1
ATOM 578 C CA . VAL A 1 75 ? -19.027 -4.179 15.588 1.00 78.50 75 VAL A CA 1
ATOM 579 C C . VAL A 1 75 ? -18.900 -5.717 15.606 1.00 78.50 75 VAL A C 1
ATOM 581 O O . VAL A 1 75 ? -18.201 -6.287 14.772 1.00 78.50 75 VAL A O 1
ATOM 584 N N . GLY A 1 76 ? -19.622 -6.407 16.497 1.00 81.44 76 GLY A N 1
ATOM 585 C CA . GLY A 1 76 ? -19.678 -7.869 16.575 1.00 81.44 76 GLY A CA 1
ATOM 586 C C . GLY A 1 76 ? -18.513 -8.515 17.333 1.00 81.44 76 GLY A C 1
ATOM 587 O O . GLY A 1 76 ? -18.250 -9.700 17.144 1.00 81.44 76 GLY A O 1
ATOM 588 N N . PHE A 1 77 ? -17.808 -7.760 18.178 1.00 78.62 77 PHE A N 1
ATOM 589 C CA . PHE A 1 77 ? -16.729 -8.272 19.026 1.00 78.62 77 PHE A CA 1
ATOM 590 C C . PHE A 1 77 ? -17.208 -8.421 20.471 1.00 78.62 77 PHE A C 1
ATOM 592 O O . PHE A 1 77 ? -17.757 -7.487 21.046 1.00 78.62 77 PHE A O 1
ATOM 599 N N . GLU A 1 78 ? -16.949 -9.567 21.104 1.00 75.12 78 GLU A N 1
ATOM 600 C CA . GLU A 1 78 ? -17.336 -9.776 22.508 1.00 75.12 78 GLU A CA 1
ATOM 601 C C . GLU A 1 78 ? -16.392 -9.084 23.502 1.00 75.12 78 GLU A C 1
ATOM 603 O O . GLU A 1 78 ? -16.790 -8.757 24.624 1.00 75.12 78 GLU A O 1
ATOM 608 N N . LYS A 1 79 ? -15.134 -8.844 23.108 1.00 78.31 79 LYS A N 1
ATOM 609 C CA . LYS A 1 79 ? -14.107 -8.243 23.967 1.00 78.31 79 LYS A CA 1
ATOM 610 C C . LYS A 1 79 ? -13.352 -7.132 23.247 1.00 78.31 79 LYS A C 1
ATOM 612 O O . LYS A 1 79 ? -12.996 -7.246 22.077 1.00 78.31 79 LYS A O 1
ATOM 617 N N . ALA A 1 80 ? -13.015 -6.080 23.994 1.00 75.44 80 ALA A N 1
ATOM 618 C CA . ALA A 1 80 ? -12.162 -4.984 23.518 1.00 75.44 80 ALA A CA 1
ATOM 619 C C . ALA A 1 80 ? -10.774 -5.463 23.058 1.00 75.44 80 ALA A C 1
ATOM 621 O O . ALA A 1 80 ? -10.163 -4.873 22.168 1.00 75.44 80 ALA A O 1
ATOM 622 N N . GLU A 1 81 ? -10.291 -6.546 23.664 1.00 79.06 81 GLU A N 1
ATOM 623 C CA . GLU A 1 81 ? -9.019 -7.191 23.344 1.00 79.06 81 GLU A CA 1
ATOM 624 C C . GLU A 1 81 ? -9.023 -7.786 21.929 1.00 79.06 81 GLU A C 1
ATOM 626 O O . GLU A 1 81 ? -8.042 -7.626 21.202 1.00 79.06 81 GLU A O 1
ATOM 631 N N . ASP A 1 82 ? -10.143 -8.377 21.504 1.00 80.75 82 ASP A N 1
ATOM 632 C CA . ASP A 1 82 ? -10.284 -9.004 20.186 1.00 80.75 82 ASP A CA 1
ATOM 633 C C . ASP A 1 82 ? -10.314 -7.951 19.073 1.00 80.75 82 ASP A C 1
ATOM 635 O O . ASP A 1 82 ? -9.645 -8.101 18.048 1.00 80.75 82 ASP A O 1
ATOM 639 N N . LEU A 1 83 ? -11.001 -6.827 19.307 1.00 81.50 83 LEU A N 1
ATOM 640 C CA . LEU A 1 83 ? -10.983 -5.682 18.395 1.00 81.50 83 LEU A CA 1
ATOM 641 C C . LEU A 1 83 ? -9.564 -5.105 18.261 1.00 81.50 83 LEU A C 1
ATOM 643 O O . LEU A 1 83 ? -9.104 -4.810 17.157 1.00 81.50 83 LEU A O 1
ATOM 647 N N . ALA A 1 84 ? -8.841 -4.964 19.375 1.00 82.94 84 ALA A N 1
ATOM 648 C CA . ALA A 1 84 ? -7.468 -4.466 19.358 1.00 82.94 84 ALA A CA 1
ATOM 649 C C . ALA A 1 84 ? -6.512 -5.428 18.630 1.00 82.94 84 ALA A C 1
ATOM 651 O O . ALA A 1 84 ? -5.630 -4.973 17.897 1.00 82.94 84 ALA A O 1
ATOM 652 N N . ALA A 1 85 ? -6.688 -6.740 18.803 1.00 84.81 85 ALA A N 1
ATOM 653 C CA . ALA A 1 85 ? -5.926 -7.758 18.088 1.00 84.81 85 ALA A CA 1
ATOM 654 C C . ALA A 1 85 ? -6.229 -7.741 16.582 1.00 84.81 85 ALA A C 1
ATOM 656 O O . ALA A 1 85 ? -5.298 -7.758 15.778 1.00 84.81 85 ALA A O 1
ATOM 657 N N . PHE A 1 86 ? -7.502 -7.617 16.195 1.00 87.06 86 PHE A N 1
ATOM 658 C CA . PHE A 1 86 ? -7.918 -7.520 14.795 1.00 87.06 86 PHE A CA 1
ATOM 659 C C . PHE A 1 86 ? -7.335 -6.283 14.104 1.00 87.06 86 PHE A C 1
ATOM 661 O O . PHE A 1 86 ? -6.746 -6.392 13.031 1.00 87.06 86 PHE A O 1
ATOM 668 N N . VAL A 1 87 ? -7.422 -5.109 14.740 1.00 88.31 87 VAL A N 1
ATOM 669 C CA . VAL A 1 87 ? -6.865 -3.866 14.183 1.00 88.31 87 VAL A CA 1
ATOM 670 C C . VAL A 1 87 ? -5.344 -3.949 14.043 1.00 88.31 87 VAL A C 1
ATOM 672 O O . VAL A 1 87 ? -4.797 -3.457 13.057 1.00 88.31 87 VAL A O 1
ATOM 675 N N . LYS A 1 88 ? -4.645 -4.580 14.995 1.00 88.94 88 LYS A N 1
ATOM 676 C CA . LYS A 1 88 ? -3.199 -4.825 14.877 1.00 88.94 88 LYS A CA 1
ATOM 677 C C . LYS A 1 88 ? -2.886 -5.756 13.710 1.00 88.94 88 LYS A C 1
ATOM 679 O O . LYS A 1 88 ? -2.128 -5.360 12.836 1.00 88.94 88 LYS A O 1
ATOM 684 N N . ALA A 1 89 ? -3.549 -6.909 13.626 1.00 88.06 89 ALA A N 1
ATOM 685 C CA . ALA A 1 89 ? -3.365 -7.852 12.524 1.00 88.06 89 ALA A CA 1
ATOM 686 C C . ALA A 1 89 ? -3.659 -7.214 11.155 1.00 88.06 89 ALA A C 1
ATOM 688 O O . ALA A 1 89 ? -2.939 -7.452 10.189 1.00 88.06 89 ALA A O 1
ATOM 689 N N . GLN A 1 90 ? -4.678 -6.355 11.070 1.00 89.44 90 GLN A N 1
ATOM 690 C CA . GLN A 1 90 ? -5.002 -5.627 9.846 1.00 89.44 90 GLN A CA 1
ATOM 691 C C . GLN A 1 90 ? -3.924 -4.601 9.481 1.00 89.44 90 GLN A C 1
ATOM 693 O O . GLN A 1 90 ? -3.570 -4.487 8.310 1.00 89.44 90 GLN A O 1
ATOM 698 N N . ARG A 1 91 ? -3.380 -3.870 10.460 1.00 86.25 91 ARG A N 1
ATOM 699 C CA . ARG A 1 91 ? -2.266 -2.936 10.229 1.00 86.25 91 ARG A CA 1
ATOM 700 C C . ARG A 1 91 ? -0.996 -3.663 9.813 1.00 86.25 91 ARG A C 1
ATOM 702 O O . ARG A 1 91 ? -0.336 -3.208 8.887 1.00 86.25 91 ARG A O 1
ATOM 709 N N . ASP A 1 92 ? -0.699 -4.794 10.438 1.00 86.38 92 ASP A N 1
ATOM 710 C CA . ASP A 1 92 ? 0.460 -5.616 10.097 1.00 86.38 92 ASP A CA 1
ATOM 711 C C . ASP A 1 92 ? 0.311 -6.201 8.683 1.00 86.38 92 ASP A C 1
ATOM 713 O O . ASP A 1 92 ? 1.249 -6.152 7.890 1.00 86.38 92 ASP A O 1
ATOM 717 N N . ALA A 1 93 ? -0.890 -6.659 8.313 1.00 83.25 93 ALA A N 1
ATOM 718 C CA . ALA A 1 93 ? -1.189 -7.124 6.960 1.00 83.25 93 ALA A CA 1
ATOM 719 C C . ALA A 1 93 ? -1.101 -5.997 5.919 1.00 83.25 93 ALA A C 1
ATOM 721 O O . ALA A 1 93 ? -0.563 -6.210 4.836 1.00 83.25 93 ALA A O 1
ATOM 722 N N . GLN A 1 94 ? -1.586 -4.791 6.233 1.00 78.56 94 GLN A N 1
ATOM 723 C CA . GLN A 1 94 ? -1.455 -3.631 5.345 1.00 78.56 94 GLN A CA 1
ATOM 724 C C . GLN A 1 94 ? 0.005 -3.193 5.194 1.00 78.56 94 GLN A C 1
ATOM 726 O O . GLN A 1 94 ? 0.441 -2.917 4.081 1.00 78.56 94 GLN A O 1
ATOM 731 N N . ALA A 1 95 ? 0.780 -3.178 6.280 1.00 76.19 95 ALA A N 1
ATOM 732 C CA . ALA A 1 95 ? 2.207 -2.878 6.235 1.00 76.19 95 ALA A CA 1
ATOM 733 C C . ALA A 1 95 ? 2.970 -3.915 5.393 1.00 76.19 95 ALA A C 1
ATOM 735 O O . ALA A 1 95 ? 3.800 -3.547 4.562 1.00 76.19 95 ALA A O 1
ATOM 736 N N . ALA A 1 96 ? 2.635 -5.201 5.539 1.00 81.19 96 ALA A N 1
ATOM 737 C CA . ALA A 1 96 ? 3.197 -6.265 4.716 1.00 81.19 96 ALA A CA 1
ATOM 738 C C . ALA A 1 96 ? 2.813 -6.103 3.235 1.00 81.19 96 ALA A C 1
ATOM 740 O O . ALA A 1 96 ? 3.687 -6.165 2.374 1.00 81.19 96 ALA A O 1
ATOM 741 N N . GLN A 1 97 ? 1.547 -5.804 2.926 1.00 77.75 97 GLN A N 1
ATOM 742 C CA . GLN A 1 97 ? 1.091 -5.559 1.552 1.00 77.75 97 GLN A CA 1
ATOM 743 C C . GLN A 1 97 ? 1.799 -4.366 0.908 1.00 77.75 97 GLN A C 1
ATOM 745 O O . GLN A 1 97 ? 2.240 -4.475 -0.233 1.00 77.75 97 GLN A O 1
ATOM 750 N N . LEU A 1 98 ? 1.957 -3.256 1.633 1.00 76.00 98 LEU A N 1
ATOM 751 C CA . LEU A 1 98 ? 2.708 -2.096 1.149 1.00 76.00 98 LEU A CA 1
ATOM 752 C C . LEU A 1 98 ? 4.161 -2.480 0.843 1.00 76.00 98 LEU A C 1
ATOM 754 O O . LEU A 1 98 ? 4.646 -2.197 -0.249 1.00 76.00 98 LEU A O 1
ATOM 758 N N . SER A 1 99 ? 4.814 -3.230 1.736 1.00 82.44 99 SER A N 1
ATOM 759 C CA . SER A 1 99 ? 6.192 -3.691 1.520 1.00 82.44 99 SER A CA 1
ATOM 760 C C . SER A 1 99 ? 6.339 -4.674 0.345 1.00 82.44 99 SER A C 1
ATOM 762 O O . SER A 1 99 ? 7.360 -4.685 -0.346 1.00 82.44 99 SER A O 1
ATOM 764 N N . GLU A 1 100 ? 5.315 -5.485 0.058 1.00 82.81 100 GLU A N 1
ATOM 765 C CA . GLU A 1 100 ? 5.298 -6.355 -1.120 1.00 82.81 100 GLU A CA 1
ATOM 766 C C . GLU A 1 100 ? 5.084 -5.574 -2.418 1.00 82.81 100 GLU A C 1
ATOM 768 O O . GLU A 1 100 ? 5.699 -5.902 -3.437 1.00 82.81 100 GLU A O 1
ATOM 773 N N . VAL A 1 101 ? 4.225 -4.551 -2.395 1.00 82.75 101 VAL A N 1
ATOM 774 C CA . VAL A 1 101 ? 3.991 -3.667 -3.543 1.00 82.75 101 VAL A CA 1
ATOM 775 C C . VAL A 1 101 ? 5.266 -2.896 -3.874 1.00 82.75 101 VAL A C 1
ATOM 777 O O . VAL A 1 101 ? 5.709 -2.947 -5.019 1.00 82.75 101 VAL A O 1
ATOM 780 N N . GLU A 1 102 ? 5.929 -2.309 -2.878 1.00 83.69 102 GLU A N 1
ATOM 781 C CA . GLU A 1 102 ? 7.213 -1.618 -3.055 1.00 83.69 102 GLU A CA 1
ATOM 782 C C . GLU A 1 102 ? 8.280 -2.542 -3.660 1.00 83.69 102 GLU A C 1
ATOM 784 O O . GLU A 1 102 ? 8.999 -2.164 -4.588 1.00 83.69 102 GLU A O 1
ATOM 789 N N . ARG A 1 103 ? 8.353 -3.800 -3.207 1.00 84.88 103 ARG A N 1
ATOM 790 C CA . ARG A 1 103 ? 9.275 -4.792 -3.778 1.00 84.88 103 ARG A CA 1
ATOM 791 C C . ARG A 1 103 ? 8.945 -5.120 -5.237 1.00 84.88 103 ARG A C 1
ATOM 793 O O . ARG A 1 103 ? 9.854 -5.314 -6.048 1.00 84.88 103 ARG A O 1
ATOM 800 N N . ARG A 1 104 ? 7.658 -5.202 -5.590 1.00 84.38 104 ARG A N 1
ATOM 801 C CA . ARG A 1 104 ? 7.221 -5.435 -6.977 1.00 84.38 104 ARG A CA 1
ATOM 802 C C . ARG A 1 104 ? 7.565 -4.247 -7.866 1.00 84.38 104 ARG A C 1
ATOM 804 O O . ARG A 1 104 ? 8.098 -4.470 -8.951 1.00 84.38 104 ARG A O 1
ATOM 811 N N . GLU A 1 105 ? 7.336 -3.026 -7.399 1.00 88.75 105 GLU A N 1
ATOM 812 C CA . GLU A 1 105 ? 7.677 -1.798 -8.122 1.00 88.75 105 GLU A CA 1
ATOM 813 C C . GLU A 1 105 ? 9.184 -1.672 -8.353 1.00 88.75 105 GLU A C 1
ATOM 815 O O . GLU A 1 105 ? 9.604 -1.434 -9.484 1.00 88.75 105 GLU A O 1
ATOM 820 N N . GLN A 1 106 ? 10.010 -1.943 -7.337 1.00 81.38 106 GLN A N 1
ATOM 821 C CA . GLN A 1 106 ? 11.469 -1.981 -7.491 1.00 81.38 106 GLN A CA 1
ATOM 822 C C . GLN A 1 106 ? 11.894 -3.008 -8.549 1.00 81.38 106 GLN A C 1
ATOM 824 O O . GLN A 1 106 ? 12.663 -2.689 -9.454 1.00 81.38 106 GLN A O 1
ATOM 829 N N . SER A 1 107 ? 11.323 -4.217 -8.509 1.00 80.38 107 SER A N 1
ATOM 830 C CA . SER A 1 107 ? 11.631 -5.253 -9.503 1.00 80.38 107 SER A CA 1
ATOM 831 C C . SER A 1 107 ? 11.175 -4.890 -10.924 1.00 80.38 107 SER A C 1
ATOM 833 O O . SER A 1 107 ? 11.797 -5.312 -11.899 1.00 80.38 107 SER A O 1
ATOM 835 N N . ALA A 1 108 ? 10.094 -4.115 -11.064 1.00 88.44 108 ALA A N 1
ATOM 836 C CA . ALA A 1 108 ? 9.626 -3.615 -12.352 1.00 88.44 108 ALA A CA 1
ATOM 837 C C . ALA A 1 108 ? 10.557 -2.512 -12.876 1.00 88.44 108 ALA A C 1
ATOM 839 O O . ALA A 1 108 ? 11.010 -2.595 -14.017 1.00 88.44 108 ALA A O 1
ATOM 840 N N . ALA A 1 109 ? 10.937 -1.562 -12.018 1.00 89.94 109 ALA A N 1
ATOM 841 C CA . ALA A 1 109 ? 11.866 -0.488 -12.352 1.00 89.94 109 ALA A CA 1
ATOM 842 C C . ALA A 1 109 ? 13.240 -1.025 -12.788 1.00 89.94 109 ALA A C 1
ATOM 844 O O . ALA A 1 109 ? 13.803 -0.560 -13.776 1.00 89.94 109 ALA A O 1
ATOM 845 N N . GLU A 1 110 ? 13.770 -2.050 -12.116 1.00 88.56 110 GLU A N 1
ATOM 846 C CA . GLU A 1 110 ? 15.026 -2.700 -12.513 1.00 88.56 110 GLU A CA 1
ATOM 847 C C . GLU A 1 110 ? 14.932 -3.360 -13.897 1.00 88.56 110 GLU A C 1
ATOM 849 O O . GLU A 1 110 ? 15.862 -3.266 -14.704 1.00 88.56 110 GLU A O 1
ATOM 854 N N . ARG A 1 111 ? 13.798 -4.001 -14.215 1.00 89.50 111 ARG A N 1
ATOM 855 C CA . ARG A 1 111 ? 13.568 -4.595 -15.543 1.00 89.50 111 ARG A CA 1
ATOM 856 C C . ARG A 1 111 ? 13.466 -3.531 -16.625 1.00 89.50 111 ARG A C 1
ATOM 858 O O . ARG A 1 111 ? 14.040 -3.715 -17.697 1.00 89.50 111 ARG A O 1
ATOM 865 N N . GLU A 1 112 ? 12.773 -2.432 -16.348 1.00 91.12 112 GLU A N 1
ATOM 866 C CA . GLU A 1 112 ? 12.657 -1.300 -17.267 1.00 91.12 112 GLU A CA 1
ATOM 867 C C . GLU A 1 112 ? 14.014 -0.640 -17.513 1.00 91.12 112 GLU A C 1
ATOM 869 O O . GLU A 1 112 ? 14.384 -0.412 -18.664 1.00 91.12 112 GLU A O 1
ATOM 874 N N . GLN A 1 113 ? 14.810 -0.421 -16.465 1.00 90.50 113 GLN A N 1
ATOM 875 C CA . GLN A 1 113 ? 16.172 0.098 -16.597 1.00 90.50 113 GLN A CA 1
ATOM 876 C C . GLN A 1 113 ? 17.066 -0.859 -17.392 1.00 90.50 113 GLN A C 1
ATOM 878 O O . GLN A 1 113 ? 17.790 -0.422 -18.288 1.00 90.50 113 GLN A O 1
ATOM 883 N N . GLY A 1 114 ? 16.992 -2.166 -17.128 1.00 90.19 114 GLY A N 1
ATOM 884 C CA . GLY A 1 114 ? 17.730 -3.173 -17.889 1.00 90.19 114 GLY A CA 1
ATOM 885 C C . GLY A 1 114 ? 17.317 -3.225 -19.364 1.00 90.19 114 GLY A C 1
ATOM 886 O O . GLY A 1 114 ? 18.168 -3.363 -20.244 1.00 90.19 114 GLY A O 1
ATOM 887 N N . ALA A 1 115 ? 16.024 -3.075 -19.659 1.00 90.06 115 ALA A N 1
ATOM 888 C CA . ALA A 1 115 ? 15.518 -2.982 -21.025 1.00 90.06 115 ALA A CA 1
ATOM 889 C C . ALA A 1 115 ? 15.988 -1.690 -21.713 1.00 90.06 115 ALA A C 1
ATOM 891 O O . ALA A 1 115 ? 16.516 -1.753 -22.823 1.00 90.06 115 ALA A O 1
ATOM 892 N N . ALA A 1 116 ? 15.893 -0.542 -21.039 1.00 92.88 116 ALA A N 1
ATOM 893 C CA . ALA A 1 116 ? 16.354 0.746 -21.551 1.00 92.88 116 ALA A CA 1
ATOM 894 C C . ALA A 1 116 ? 17.861 0.740 -21.853 1.00 92.88 116 ALA A C 1
ATOM 896 O O . ALA A 1 116 ? 18.284 1.227 -22.900 1.00 92.88 116 ALA A O 1
ATOM 897 N N . GLN A 1 117 ? 18.676 0.123 -20.992 1.00 92.62 117 GLN A N 1
ATOM 898 C CA . GLN A 1 117 ? 20.114 -0.040 -21.230 1.00 92.62 117 GLN A CA 1
ATOM 899 C C . GLN A 1 117 ? 20.400 -0.918 -22.453 1.00 92.62 117 GLN A C 1
ATOM 901 O O . GLN A 1 117 ? 21.272 -0.586 -23.255 1.00 92.62 117 GLN A O 1
ATOM 906 N N . LYS A 1 118 ? 19.655 -2.018 -22.633 1.00 92.38 118 LYS A N 1
ATOM 907 C CA . LYS A 1 118 ? 19.789 -2.885 -23.816 1.00 92.38 118 LYS A CA 1
ATOM 908 C C . LYS A 1 118 ? 19.401 -2.156 -25.099 1.00 92.38 118 LYS A C 1
ATOM 910 O O . LYS A 1 118 ? 20.116 -2.279 -26.089 1.00 92.38 118 LYS A O 1
ATOM 915 N N . ILE A 1 119 ? 18.320 -1.378 -25.068 1.00 94.44 119 ILE A N 1
ATOM 916 C CA . ILE A 1 119 ? 17.877 -0.566 -26.208 1.00 94.44 119 ILE A CA 1
ATOM 917 C C . ILE A 1 119 ? 18.928 0.503 -26.528 1.00 94.44 119 ILE A C 1
ATOM 919 O O . ILE A 1 119 ? 19.377 0.582 -27.664 1.00 94.44 119 ILE A O 1
ATOM 923 N N . ALA A 1 120 ? 19.431 1.242 -25.536 1.00 91.31 120 ALA A N 1
ATOM 924 C CA . ALA A 1 120 ? 20.483 2.240 -25.746 1.00 91.31 120 ALA A CA 1
ATOM 925 C C . ALA A 1 120 ? 21.789 1.622 -26.293 1.00 91.31 120 ALA A C 1
ATOM 927 O O . ALA A 1 120 ? 22.452 2.191 -27.168 1.00 91.31 120 ALA A O 1
ATOM 928 N N . ALA A 1 121 ? 22.164 0.431 -25.819 1.00 91.81 121 ALA A N 1
ATOM 929 C CA . ALA A 1 121 ? 23.306 -0.313 -26.345 1.00 91.81 121 ALA A CA 1
ATOM 930 C C . ALA A 1 121 ? 23.072 -0.793 -27.790 1.00 91.81 121 ALA A C 1
ATOM 932 O O . ALA A 1 121 ? 24.000 -0.782 -28.597 1.00 91.81 121 ALA A O 1
ATOM 933 N N . ALA A 1 122 ? 21.847 -1.189 -28.141 1.00 92.19 122 ALA A N 1
ATOM 934 C CA . ALA A 1 122 ? 21.487 -1.543 -29.511 1.00 92.19 122 ALA A CA 1
ATOM 935 C C . ALA A 1 122 ? 21.518 -0.312 -30.429 1.00 92.19 122 ALA A C 1
ATOM 937 O O . ALA A 1 122 ? 22.202 -0.337 -31.447 1.00 92.19 122 ALA A O 1
ATOM 938 N N . GLU A 1 123 ? 20.909 0.804 -30.021 1.00 92.94 123 GLU A N 1
ATOM 939 C CA . GLU A 1 123 ? 20.916 2.059 -30.783 1.00 92.94 123 GLU A CA 1
ATOM 940 C C . GLU A 1 123 ? 22.335 2.579 -31.040 1.00 92.94 123 GLU A C 1
ATOM 942 O O . GLU A 1 123 ? 22.643 3.083 -32.119 1.00 92.94 123 GLU A O 1
ATOM 947 N N . THR A 1 124 ? 23.231 2.484 -30.055 1.00 90.62 124 THR A N 1
ATOM 948 C CA . THR A 1 124 ? 24.626 2.916 -30.233 1.00 90.62 124 THR A CA 1
ATOM 949 C C . THR A 1 124 ? 25.371 2.034 -31.233 1.00 90.62 124 THR A C 1
ATOM 951 O O . THR A 1 124 ? 26.109 2.574 -32.063 1.00 90.62 124 THR A O 1
ATOM 954 N N . ARG A 1 125 ? 25.137 0.714 -31.212 1.00 89.94 125 ARG A N 1
ATOM 955 C CA . ARG A 1 125 ? 25.679 -0.232 -32.202 1.00 89.94 125 ARG A CA 1
ATOM 956 C C . ARG A 1 125 ? 25.118 0.025 -33.595 1.00 89.94 125 ARG A C 1
ATOM 958 O O . ARG A 1 125 ? 25.891 0.092 -34.543 1.00 89.94 125 ARG A O 1
ATOM 965 N N . GLU A 1 126 ? 23.812 0.239 -33.720 1.00 92.31 126 GLU A N 1
ATOM 966 C CA . GLU A 1 126 ? 23.167 0.558 -34.997 1.00 92.31 126 GLU A CA 1
ATOM 967 C C . GLU A 1 126 ? 23.683 1.877 -35.572 1.00 92.31 126 GLU A C 1
ATOM 969 O O . GLU A 1 126 ? 24.064 1.940 -36.740 1.00 92.31 126 GLU A O 1
ATOM 974 N N . ARG A 1 127 ? 23.793 2.925 -34.746 1.00 89.00 127 ARG A N 1
ATOM 975 C CA . ARG A 1 127 ? 24.367 4.209 -35.170 1.00 89.00 127 ARG A CA 1
ATOM 976 C C . ARG A 1 127 ? 25.832 4.066 -3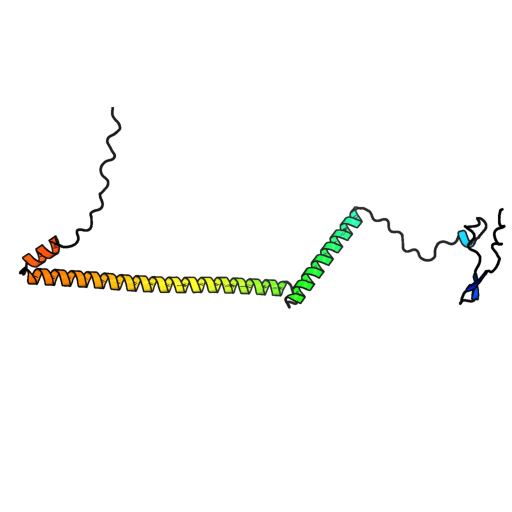5.584 1.00 89.00 127 ARG A C 1
ATOM 978 O O . ARG A 1 127 ? 26.252 4.744 -36.517 1.00 89.00 127 ARG A O 1
ATOM 985 N N . ALA A 1 128 ? 26.619 3.235 -34.898 1.00 88.62 128 ALA A N 1
ATOM 986 C CA . ALA A 1 128 ? 28.005 2.966 -35.280 1.00 88.62 128 ALA A CA 1
ATOM 987 C C . ALA A 1 128 ? 28.085 2.227 -36.621 1.00 88.62 128 ALA A C 1
ATOM 989 O O . ALA A 1 128 ? 28.785 2.689 -37.517 1.00 88.62 128 ALA A O 1
ATOM 990 N N . ALA A 1 129 ? 27.296 1.166 -36.801 1.00 90.31 129 ALA A N 1
ATOM 991 C CA . ALA A 1 129 ? 27.228 0.417 -38.052 1.00 90.31 129 ALA A CA 1
ATOM 992 C C . ALA A 1 129 ? 26.751 1.289 -39.227 1.00 90.31 129 ALA A C 1
ATOM 994 O O . ALA A 1 129 ? 27.312 1.213 -40.318 1.00 90.31 129 ALA A O 1
ATOM 995 N N . ALA A 1 130 ? 25.765 2.164 -39.005 1.00 91.75 130 ALA A N 1
ATOM 996 C CA . ALA A 1 130 ? 25.295 3.112 -40.011 1.00 91.75 130 ALA A CA 1
ATOM 997 C C . ALA A 1 130 ? 26.394 4.105 -40.420 1.00 91.75 130 ALA A C 1
ATOM 999 O O . ALA A 1 130 ? 26.602 4.318 -41.613 1.00 91.75 130 ALA A O 1
ATOM 1000 N N . ARG A 1 131 ? 27.138 4.669 -39.452 1.00 89.50 131 ARG A N 1
ATOM 1001 C CA . ARG A 1 131 ? 28.283 5.553 -39.737 1.00 89.50 131 ARG A CA 1
ATOM 1002 C C . ARG A 1 131 ? 29.370 4.823 -40.520 1.00 89.50 131 ARG A C 1
ATOM 1004 O O . ARG A 1 131 ? 29.772 5.304 -41.576 1.00 89.50 131 ARG A O 1
ATOM 1011 N N . HIS A 1 132 ? 29.776 3.644 -40.061 1.00 89.75 132 HIS A N 1
ATOM 1012 C CA . HIS A 1 132 ? 30.760 2.811 -40.748 1.00 89.75 132 HIS A CA 1
ATOM 1013 C C . HIS A 1 132 ? 30.329 2.522 -42.198 1.00 89.75 132 HIS A C 1
ATOM 1015 O O . HIS A 1 132 ? 31.086 2.746 -43.138 1.00 89.75 132 HIS A O 1
ATOM 1021 N N . ALA A 1 133 ? 29.066 2.136 -42.419 1.00 90.94 133 ALA A N 1
ATOM 1022 C CA . ALA A 1 133 ? 28.528 1.903 -43.758 1.00 90.94 133 ALA A CA 1
ATOM 1023 C C . ALA A 1 133 ? 28.525 3.165 -44.641 1.00 90.94 133 ALA A C 1
ATOM 1025 O O . ALA A 1 133 ? 28.774 3.070 -45.843 1.00 90.94 133 ALA A O 1
ATOM 1026 N N . THR A 1 134 ? 28.253 4.349 -44.080 1.00 92.12 134 THR A N 1
ATOM 1027 C CA . THR A 1 134 ? 28.356 5.608 -44.837 1.00 92.12 134 THR A CA 1
ATOM 1028 C C . THR A 1 134 ? 29.795 5.950 -45.209 1.00 92.12 134 THR A C 1
ATOM 1030 O O . THR A 1 134 ? 30.030 6.358 -46.341 1.00 92.12 134 THR A O 1
ATOM 1033 N N . LEU A 1 135 ? 30.760 5.730 -44.313 1.00 89.38 135 LEU A N 1
ATOM 1034 C CA . LEU A 1 135 ? 32.176 6.000 -44.573 1.00 89.38 135 LEU A CA 1
ATOM 1035 C C . LEU A 1 135 ? 32.741 5.068 -45.650 1.00 89.38 135 LEU A C 1
ATOM 1037 O O . LEU A 1 135 ? 33.407 5.536 -46.571 1.00 89.38 135 LEU A O 1
ATOM 1041 N N . LEU A 1 136 ? 32.374 3.784 -45.612 1.00 91.62 136 LEU A N 1
ATOM 1042 C CA . LEU A 1 136 ? 32.711 2.834 -46.674 1.00 91.62 136 LEU A CA 1
ATOM 1043 C C . LEU A 1 136 ? 32.156 3.271 -48.039 1.00 91.62 136 LEU A C 1
ATOM 1045 O O . LEU A 1 136 ? 32.861 3.205 -49.042 1.00 91.62 136 LEU A O 1
ATOM 1049 N N . LYS A 1 137 ? 30.908 3.762 -48.094 1.00 91.56 137 LYS A N 1
ATOM 1050 C CA . LYS A 1 137 ? 30.308 4.285 -49.340 1.00 91.56 137 LYS A CA 1
ATOM 1051 C C . LYS A 1 137 ? 31.011 5.538 -49.865 1.00 91.56 137 LYS A C 1
ATOM 1053 O O . LYS A 1 137 ? 30.999 5.768 -51.068 1.00 91.56 137 LYS A O 1
ATOM 1058 N N . LEU A 1 138 ? 31.598 6.338 -48.976 1.00 91.25 138 LEU A N 1
ATOM 1059 C CA . LEU A 1 138 ? 32.397 7.516 -49.322 1.00 91.25 138 LEU A CA 1
ATOM 1060 C C . LEU A 1 138 ? 33.844 7.162 -49.707 1.00 91.25 138 LEU A C 1
ATOM 1062 O O . LEU A 1 138 ? 34.593 8.052 -50.098 1.00 91.25 138 LEU A O 1
ATOM 1066 N N . GLY A 1 139 ? 34.222 5.880 -49.638 1.00 91.44 139 GLY A N 1
ATOM 1067 C CA . GLY A 1 139 ? 35.523 5.379 -50.080 1.00 91.44 139 GLY A CA 1
ATOM 1068 C C . GLY A 1 139 ? 36.598 5.320 -48.995 1.00 91.44 139 GLY A C 1
ATOM 1069 O O . GLY A 1 139 ? 37.753 5.077 -49.329 1.00 91.44 139 GLY A O 1
ATOM 1070 N N . ALA A 1 140 ? 36.252 5.513 -47.718 1.00 87.00 140 ALA A N 1
ATOM 1071 C CA . ALA A 1 140 ? 37.202 5.309 -46.626 1.00 87.00 140 ALA A CA 1
ATOM 1072 C C . ALA A 1 140 ? 37.504 3.807 -46.471 1.00 87.00 140 ALA A C 1
ATOM 1074 O O . ALA A 1 140 ? 36.584 3.003 -46.305 1.00 87.00 140 ALA A O 1
ATOM 1075 N N . LEU A 1 141 ? 38.780 3.424 -46.535 1.00 89.38 141 LEU A N 1
ATOM 1076 C CA . LEU A 1 141 ? 39.252 2.039 -46.451 1.00 89.38 141 LEU A CA 1
ATOM 1077 C C . LEU A 1 141 ? 40.479 1.969 -45.532 1.00 89.38 141 LEU A C 1
ATOM 1079 O O . LEU A 1 141 ? 41.276 2.898 -45.502 1.00 89.38 141 LEU A O 1
ATOM 1083 N N . GLY A 1 142 ? 40.656 0.856 -44.814 1.00 86.56 142 GLY A N 1
ATOM 1084 C CA . GLY A 1 142 ? 41.847 0.633 -43.982 1.00 86.56 142 GLY A CA 1
ATOM 1085 C C . GLY A 1 142 ? 42.041 1.712 -42.911 1.00 86.56 142 GLY A C 1
ATOM 1086 O O . GLY A 1 142 ? 41.095 2.042 -42.197 1.00 86.56 142 GLY A O 1
ATOM 1087 N N . ASP A 1 143 ? 43.253 2.262 -42.822 1.00 84.62 143 ASP A N 1
ATOM 1088 C CA . ASP A 1 143 ? 43.634 3.241 -41.794 1.00 84.62 143 ASP A CA 1
ATOM 1089 C C . ASP A 1 143 ? 42.794 4.534 -41.863 1.00 84.62 143 ASP A C 1
ATOM 1091 O O . ASP A 1 143 ? 42.406 5.076 -40.823 1.00 84.62 143 ASP A O 1
ATOM 1095 N N . ASP A 1 144 ? 42.395 4.954 -43.071 1.00 81.38 144 ASP A N 1
ATOM 1096 C CA . ASP A 1 144 ? 41.551 6.136 -43.299 1.00 81.38 144 ASP A CA 1
ATOM 1097 C C . ASP A 1 144 ? 40.140 5.973 -42.703 1.00 81.38 144 ASP A C 1
ATOM 1099 O O . ASP A 1 144 ? 39.503 6.949 -42.300 1.00 81.38 144 ASP A O 1
ATOM 1103 N N . LEU A 1 145 ? 39.633 4.736 -42.626 1.00 82.81 145 LEU A N 1
ATOM 1104 C CA . LEU A 1 145 ? 38.331 4.433 -42.028 1.00 82.81 145 LEU A CA 1
ATOM 1105 C C . LEU A 1 145 ? 38.386 4.561 -40.505 1.00 82.81 145 LEU A C 1
ATOM 1107 O O . LEU A 1 145 ? 37.516 5.197 -39.911 1.00 82.81 145 LEU A O 1
ATOM 1111 N N . THR A 1 146 ? 39.428 4.013 -39.879 1.00 83.19 146 THR A N 1
ATOM 1112 C CA . THR A 1 146 ? 39.665 4.140 -38.435 1.00 83.19 146 THR A CA 1
ATOM 1113 C C . THR A 1 146 ? 39.885 5.591 -38.005 1.00 83.19 146 THR A C 1
ATOM 1115 O O . THR A 1 146 ? 39.314 6.020 -36.996 1.00 83.19 146 THR A O 1
ATOM 1118 N N . ASP A 1 147 ? 40.628 6.378 -38.788 1.00 82.88 147 ASP A N 1
ATOM 1119 C CA . ASP A 1 147 ? 40.841 7.805 -38.518 1.00 82.88 147 ASP A CA 1
ATOM 1120 C C . ASP A 1 147 ? 39.549 8.623 -38.682 1.00 82.88 147 ASP A C 1
ATOM 1122 O O . ASP A 1 147 ? 39.237 9.488 -37.850 1.00 82.88 147 ASP A O 1
ATOM 1126 N N . ALA A 1 148 ? 38.741 8.314 -39.703 1.00 80.88 148 ALA A N 1
ATOM 1127 C CA . ALA A 1 148 ? 37.442 8.948 -39.915 1.00 80.88 148 ALA A CA 1
ATOM 1128 C C . ALA A 1 148 ? 36.435 8.611 -38.799 1.00 80.88 148 ALA A C 1
ATOM 1130 O O . ALA A 1 148 ? 35.735 9.501 -38.306 1.00 80.88 148 ALA A O 1
ATOM 1131 N N . GLU A 1 149 ? 36.379 7.360 -38.336 1.00 85.38 149 GLU A N 1
ATOM 1132 C CA . GLU A 1 149 ? 35.538 6.967 -37.200 1.00 85.38 149 GLU A CA 1
ATOM 1133 C C . GLU A 1 149 ? 35.948 7.664 -35.898 1.00 85.38 149 GLU A C 1
ATOM 1135 O O . GLU A 1 149 ? 35.079 8.112 -35.140 1.00 85.38 149 GLU A O 1
ATOM 1140 N N . GLY A 1 150 ? 37.254 7.826 -35.661 1.00 81.38 150 GLY A N 1
ATOM 1141 C CA . GLY A 1 150 ? 37.794 8.563 -34.517 1.00 81.38 150 GLY A CA 1
ATOM 1142 C C . GLY A 1 150 ? 37.464 10.060 -34.544 1.00 81.38 150 GLY A C 1
ATOM 1143 O O . GLY A 1 150 ?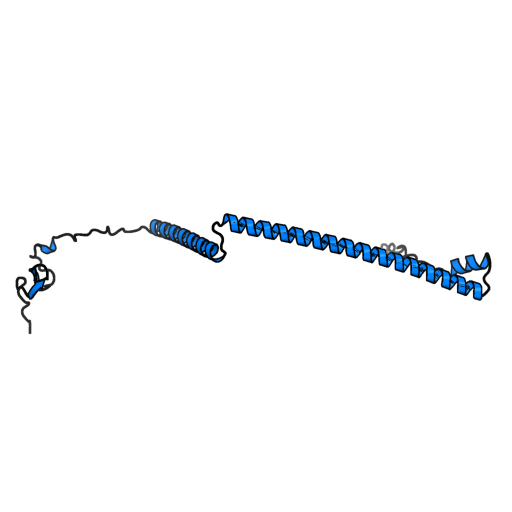 37.141 10.643 -33.505 1.00 81.38 150 GLY A O 1
ATOM 1144 N N . CYS A 1 151 ? 37.478 10.683 -35.726 1.00 77.50 151 CYS A N 1
ATOM 1145 C CA . CYS A 1 151 ? 37.135 12.099 -35.899 1.00 77.50 151 CYS A CA 1
ATOM 1146 C C . CYS A 1 151 ? 35.626 12.373 -35.811 1.00 77.50 151 CYS A C 1
ATOM 1148 O O . CYS A 1 151 ? 35.217 13.430 -35.321 1.00 77.50 151 CYS A O 1
ATOM 1150 N N . CYS A 1 152 ? 34.796 11.435 -36.275 1.00 71.56 152 CYS A N 1
ATOM 1151 C CA . CYS A 1 152 ? 33.339 11.573 -36.323 1.00 71.56 152 CYS A CA 1
ATOM 1152 C C . CYS A 1 152 ? 32.614 11.004 -35.092 1.00 71.56 152 CYS A C 1
ATOM 1154 O O . CYS A 1 152 ? 31.399 11.190 -34.959 1.00 71.56 152 CYS A O 1
ATOM 1156 N N . ALA A 1 153 ? 33.316 10.328 -34.177 1.00 70.94 153 ALA A N 1
ATOM 1157 C CA . ALA A 1 153 ? 32.748 9.945 -32.892 1.00 70.94 153 ALA A CA 1
ATOM 1158 C C . ALA A 1 153 ? 32.314 11.201 -32.111 1.00 70.94 153 ALA A C 1
ATOM 1160 O O . ALA A 1 153 ? 33.023 12.214 -32.114 1.00 70.94 153 ALA A O 1
ATOM 1161 N N . PRO A 1 154 ? 31.156 11.177 -31.421 1.00 61.12 154 PRO A N 1
ATOM 1162 C CA . PRO A 1 154 ? 30.724 12.314 -30.625 1.00 61.12 154 PRO A CA 1
ATOM 1163 C C . PRO A 1 154 ? 31.778 12.579 -29.550 1.00 61.12 154 PRO A C 1
ATOM 1165 O O . PRO A 1 154 ? 31.888 11.831 -28.580 1.00 61.12 154 PRO A O 1
ATOM 1168 N N . ARG A 1 155 ? 32.563 13.653 -29.719 1.00 54.16 155 ARG A N 1
ATOM 1169 C CA . ARG A 1 155 ? 33.438 14.195 -28.677 1.00 54.16 155 ARG A CA 1
ATOM 1170 C C . ARG A 1 155 ? 32.566 14.416 -27.447 1.00 54.16 155 ARG A C 1
ATOM 1172 O O . ARG A 1 155 ? 31.803 15.382 -27.396 1.00 54.16 155 ARG A O 1
ATOM 1179 N N . SER A 1 156 ? 32.662 13.519 -26.465 1.00 50.50 156 SER A N 1
ATOM 1180 C CA . SER A 1 156 ? 32.068 13.717 -25.148 1.00 50.50 156 SER A CA 1
ATOM 1181 C C . SER A 1 156 ? 32.514 15.099 -24.692 1.00 50.50 156 SER A C 1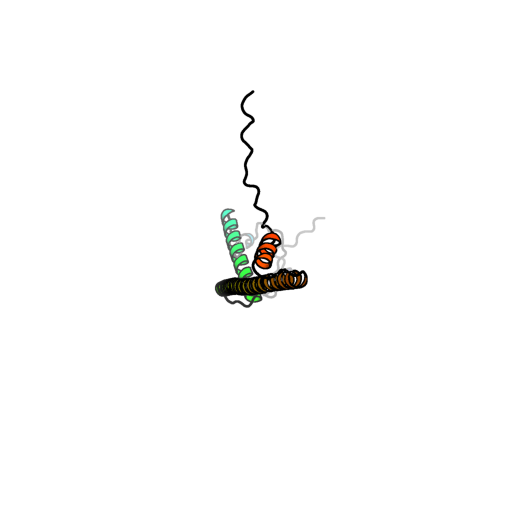
ATOM 1183 O O . SER A 1 156 ? 33.721 15.331 -24.570 1.00 50.50 156 SER A O 1
ATOM 1185 N N . ARG A 1 157 ? 31.574 16.043 -24.555 1.00 45.97 157 ARG A N 1
ATOM 1186 C CA . ARG A 1 157 ? 31.869 17.411 -24.123 1.00 45.97 157 ARG A CA 1
ATOM 1187 C C . ARG A 1 157 ? 32.715 17.306 -22.856 1.00 45.97 157 ARG A C 1
ATOM 1189 O O . ARG A 1 157 ? 32.195 16.937 -21.807 1.00 45.97 157 ARG A O 1
ATOM 1196 N N . ARG A 1 158 ? 34.022 17.576 -22.958 1.00 44.25 158 ARG A N 1
ATOM 1197 C CA . ARG A 1 158 ? 34.890 17.726 -21.788 1.00 44.25 158 ARG A CA 1
ATOM 1198 C C . ARG A 1 158 ? 34.232 18.799 -20.929 1.00 44.25 158 ARG A C 1
ATOM 1200 O O . ARG A 1 158 ? 34.094 19.934 -21.382 1.00 44.25 158 ARG A O 1
ATOM 1207 N N . ALA A 1 159 ? 33.773 18.418 -19.740 1.00 45.44 159 ALA A N 1
ATOM 1208 C CA . ALA A 1 159 ? 33.250 19.360 -18.765 1.00 45.44 159 ALA A CA 1
ATOM 1209 C C . ALA A 1 159 ? 34.285 20.483 -18.564 1.00 45.44 159 ALA A C 1
ATOM 1211 O O . ALA A 1 159 ? 35.484 20.184 -18.503 1.00 45.44 159 ALA A O 1
ATOM 1212 N N . PRO A 1 160 ? 33.875 21.761 -18.489 1.00 48.56 160 PRO A N 1
ATOM 1213 C CA . PRO A 1 160 ? 34.802 22.844 -18.213 1.00 48.56 160 PRO A CA 1
ATOM 1214 C C . PRO A 1 160 ? 35.359 22.647 -16.800 1.00 48.56 160 PRO A C 1
ATOM 1216 O O . PRO A 1 160 ? 34.709 22.954 -15.805 1.00 48.56 160 PRO A O 1
ATOM 1219 N N . THR A 1 161 ? 36.569 22.099 -16.701 1.00 54.88 161 THR A N 1
ATOM 1220 C CA . THR A 1 161 ? 37.324 22.048 -15.451 1.00 54.88 161 THR A CA 1
ATOM 1221 C C . THR A 1 161 ? 37.503 23.476 -14.955 1.00 54.88 161 THR A C 1
ATOM 1223 O O . THR A 1 161 ? 38.151 24.288 -15.621 1.00 54.88 161 THR A O 1
ATOM 1226 N N . GLY A 1 162 ? 36.893 23.781 -13.809 1.00 55.72 162 GLY A N 1
ATOM 1227 C CA . GLY A 1 162 ? 36.900 25.092 -13.177 1.00 55.72 162 GLY A CA 1
ATOM 1228 C C . GLY A 1 162 ? 38.313 25.645 -13.004 1.00 55.72 162 GLY A C 1
ATOM 1229 O O . GLY A 1 162 ? 39.036 25.299 -12.075 1.00 55.72 162 GLY A O 1
ATOM 1230 N N . ARG A 1 163 ? 38.694 26.562 -13.888 1.00 56.22 163 ARG A N 1
ATOM 1231 C CA . ARG A 1 163 ? 39.803 27.493 -13.690 1.00 56.22 163 ARG A CA 1
ATOM 1232 C C . ARG A 1 163 ? 39.311 28.872 -14.089 1.00 56.22 163 ARG A C 1
ATOM 1234 O O . ARG A 1 163 ? 39.210 29.148 -15.279 1.00 56.22 163 ARG A O 1
ATOM 1241 N N . ARG A 1 164 ? 39.029 29.701 -13.078 1.00 54.00 164 ARG A N 1
ATOM 1242 C CA . ARG A 1 164 ? 39.299 31.156 -12.990 1.00 54.00 164 ARG A CA 1
ATOM 1243 C C . ARG A 1 164 ? 38.362 31.797 -11.962 1.00 54.00 164 ARG A C 1
ATOM 1245 O O . ARG A 1 164 ? 37.398 32.460 -12.306 1.00 54.00 164 ARG A O 1
ATOM 1252 N N . LEU A 1 165 ? 38.679 31.613 -10.683 1.00 53.62 165 LEU A N 1
ATOM 1253 C CA . LEU A 1 165 ? 38.185 32.463 -9.592 1.00 53.62 165 LEU A CA 1
ATOM 1254 C C . LEU A 1 165 ? 39.308 32.641 -8.561 1.00 53.62 165 LEU A C 1
ATOM 1256 O O . LEU A 1 165 ? 39.208 32.251 -7.405 1.00 53.62 165 LEU A O 1
ATOM 1260 N N . ARG A 1 166 ? 40.435 33.196 -9.011 1.00 55.59 166 ARG A N 1
ATOM 1261 C CA . ARG A 1 166 ? 41.460 33.786 -8.142 1.00 55.59 166 ARG A CA 1
ATOM 1262 C C . ARG A 1 166 ? 42.103 34.944 -8.884 1.00 55.59 166 ARG A C 1
ATOM 1264 O O . ARG A 1 166 ? 43.127 34.743 -9.507 1.00 55.59 166 ARG A O 1
ATOM 1271 N N . GLU A 1 167 ? 41.464 36.112 -8.851 1.00 55.91 167 GLU A N 1
ATOM 1272 C CA . GLU A 1 167 ? 42.117 37.414 -9.080 1.00 55.91 167 GLU A CA 1
ATOM 1273 C C . GLU A 1 167 ? 41.124 38.565 -8.853 1.00 55.91 167 GLU A C 1
ATOM 1275 O O . GLU A 1 167 ? 40.744 39.284 -9.765 1.00 55.91 167 GLU A O 1
ATOM 1280 N N . ARG A 1 168 ? 40.658 38.734 -7.609 1.00 53.56 168 ARG A N 1
ATOM 1281 C CA . ARG A 1 168 ? 40.105 40.011 -7.110 1.00 53.56 168 ARG A CA 1
ATOM 1282 C C . ARG A 1 168 ? 40.366 40.151 -5.610 1.00 53.56 168 ARG A C 1
ATOM 1284 O O . ARG A 1 168 ? 39.452 40.172 -4.800 1.00 53.56 168 ARG A O 1
ATOM 1291 N N . ARG A 1 169 ? 41.642 40.200 -5.232 1.00 52.81 169 ARG A N 1
ATOM 1292 C CA . ARG A 1 169 ? 42.106 40.762 -3.952 1.00 52.81 169 ARG A CA 1
ATOM 1293 C C . ARG A 1 169 ? 43.519 41.286 -4.159 1.00 52.81 169 ARG A C 1
ATOM 1295 O O . ARG A 1 169 ? 44.479 40.580 -3.874 1.00 52.81 169 ARG A O 1
ATOM 1302 N N . ARG A 1 170 ? 43.609 42.479 -4.743 1.00 53.12 170 ARG A N 1
ATOM 1303 C CA . ARG A 1 170 ? 44.701 43.457 -4.610 1.00 53.12 170 ARG A CA 1
ATOM 1304 C C . ARG A 1 170 ? 44.435 44.581 -5.604 1.00 53.12 170 ARG A C 1
ATOM 1306 O O . ARG A 1 170 ? 44.827 44.491 -6.763 1.00 53.12 170 ARG A O 1
ATOM 1313 N N . ARG A 1 171 ? 43.712 45.587 -5.134 1.00 49.78 171 ARG A N 1
ATOM 1314 C CA . ARG A 1 171 ? 43.935 47.017 -5.357 1.00 49.78 171 ARG A CA 1
ATOM 1315 C C . ARG A 1 171 ? 42.992 47.761 -4.429 1.00 49.78 171 ARG A C 1
ATOM 1317 O O . ARG A 1 171 ? 41.844 47.283 -4.300 1.00 49.78 171 ARG A O 1
#

Foldseek 3Di:
DDDDDDDQPDFPDADPVRHTDGDPDPDDVPDPVVPDDPPDPPPPDDDDPVRVVVVVVVVVVVVVVVVVCVVCVVVPHRDPVVVVVVVVVVVVVVVVVVVVVVVVVVVVVVVVVVVVVVVVVVVVVVVLVVLLVVCVVVPQDDPSSVVVSVVPPPPPPPPPPDDDDPDDPDD

Radius of gyration: 53.06 Å; chains: 1; bounding box: 114×57×120 Å

Sequence (171 aa):
MSRPLPHPRLVLGYRKDGRPIHPILGADERDPSNGQPPVGQGSVRTFTQDEVSQLLAREKQQGGRSAVKEILEQVGFEKAEDLAAFVKAQRDAQAAQLSEVERREQSAAEREQGAAQKIAAAETRERAAARHATLLKLGALGDDLTDAEGCCAPRSRRAPTGRRLRERRRR

Secondary structure (DSSP, 8-state):
--PPPPPTT---EE-TTSPEEPP--S--TT-GGGG---S---------HHHHHHHHHHHHHHHHHHHHHHHHHHHT-S-HHHHHHHHHHHHHHHHHHHHHHHHHHHHHHHHHHHHHHHHHHHHHHHHHHHHHHHHHHTT--THHHHHHHHHHS---------------S--